Protein AF-X6LMP0-F1 (afdb_monomer_lite)

Organism: Reticulomyxa filosa (NCBI:txid46433)

Radius of gyration: 17.2 Å; chains: 1; bounding box: 33×41×54 Å

Secondary structure (DSSP, 8-state):
-------HHHHHHHT-EEEEEEEE-SS-EEEEEEEHHHHTTHHHHHHHHHHTTT-S-HHHHHHIIIIISTT-HHHHHHHHHHHHHHHTSTTHHHHHHTTHHHHHHTT---HHHHHHHHHHHHH-TTS-HHHHHHHHHHHH-----GGG---

Foldseek 3Di:
DDPPPDDPVNVCLQQDWDWDFPDDDPPDTDIDIDRNNCVVCVVLLVVLCVVVVVPADSLLLVCLCVPPPVNDSVSSNVLVVVLVVVCPPPCLVVVLVVCVVVLVVLVLPDSRQLSSLCVVCVVPVPDHSSVSSSCSCVPVVSPDDPVVPDD

Structure (mmCIF, N/CA/C/O backbone):
data_AF-X6LMP0-F1
#
_entry.id   AF-X6LMP0-F1
#
loop_
_atom_site.group_PDB
_atom_site.id
_atom_site.type_symbol
_atom_site.label_atom_id
_atom_site.label_alt_id
_atom_site.label_comp_id
_atom_site.label_asym_id
_atom_site.label_entity_id
_atom_site.label_seq_id
_atom_site.pdbx_PDB_ins_code
_atom_site.Cartn_x
_atom_site.Cartn_y
_atom_site.Cartn_z
_atom_site.occupancy
_atom_site.B_iso_or_equiv
_atom_site.auth_seq_id
_atom_site.auth_comp_id
_atom_site.auth_asym_id
_atom_site.auth_atom_id
_atom_site.pdbx_PDB_model_num
ATOM 1 N N . MET A 1 1 ? -10.109 21.326 -4.417 1.00 32.88 1 MET A N 1
ATOM 2 C CA . MET A 1 1 ? -9.563 21.395 -5.788 1.00 32.88 1 MET A CA 1
ATOM 3 C C . MET A 1 1 ? -8.091 21.757 -5.645 1.00 32.88 1 MET A C 1
ATOM 5 O O . MET A 1 1 ? -7.806 22.877 -5.254 1.00 32.88 1 MET A O 1
ATOM 9 N N . ILE A 1 2 ? -7.175 20.795 -5.781 1.00 40.41 2 ILE A N 1
ATOM 10 C CA . ILE A 1 2 ? -5.730 21.061 -5.684 1.00 40.41 2 ILE A CA 1
ATOM 11 C C . ILE A 1 2 ? -5.222 21.162 -7.120 1.00 40.41 2 ILE A C 1
ATOM 13 O O . ILE A 1 2 ? -5.140 20.153 -7.815 1.00 40.41 2 ILE A O 1
ATOM 17 N N . PHE A 1 3 ? -4.944 22.383 -7.576 1.00 42.59 3 PHE A N 1
ATOM 18 C CA . PHE A 1 3 ? -4.198 22.608 -8.809 1.00 42.59 3 PHE A CA 1
ATOM 19 C C . PHE A 1 3 ? -2.760 22.136 -8.580 1.00 42.59 3 PHE A C 1
ATOM 21 O O . PHE A 1 3 ? -2.020 22.707 -7.781 1.00 42.59 3 PHE A O 1
ATOM 28 N N . SER A 1 4 ? -2.375 21.055 -9.250 1.00 54.84 4 SER A N 1
ATOM 29 C CA . SER A 1 4 ? -0.986 20.615 -9.324 1.00 54.84 4 SER A CA 1
ATOM 30 C C . SER A 1 4 ? -0.243 21.543 -10.288 1.00 54.84 4 SER A C 1
ATOM 32 O O . SER A 1 4 ? -0.372 21.394 -11.499 1.00 54.84 4 SER A O 1
ATOM 34 N N . TYR A 1 5 ? 0.551 22.472 -9.751 1.00 52.00 5 TYR A N 1
ATOM 35 C CA . TYR A 1 5 ? 1.587 23.241 -10.462 1.00 52.00 5 TYR A CA 1
ATOM 36 C C . TYR A 1 5 ? 2.752 22.313 -10.882 1.00 52.00 5 TYR A C 1
ATOM 38 O O . TYR A 1 5 ? 3.904 22.512 -10.506 1.00 52.00 5 TYR A O 1
ATOM 46 N N . ARG A 1 6 ? 2.461 21.224 -11.596 1.00 55.88 6 ARG A N 1
ATOM 47 C CA . ARG A 1 6 ? 3.489 20.413 -12.258 1.00 55.88 6 ARG A CA 1
ATOM 48 C C . ARG A 1 6 ? 3.404 20.717 -13.739 1.00 55.88 6 ARG A C 1
ATOM 50 O O . ARG A 1 6 ? 2.322 20.614 -14.311 1.00 55.88 6 ARG A O 1
ATOM 57 N N . ASP A 1 7 ? 4.536 21.107 -14.314 1.00 67.50 7 ASP A N 1
ATOM 58 C CA . ASP A 1 7 ? 4.686 21.261 -15.756 1.00 67.50 7 ASP A CA 1
ATOM 59 C C . ASP A 1 7 ? 4.184 19.987 -16.458 1.00 67.50 7 ASP A C 1
ATOM 61 O O . ASP A 1 7 ? 4.425 18.866 -15.991 1.00 67.50 7 ASP A O 1
ATOM 65 N N . GLU A 1 8 ? 3.441 20.155 -17.551 1.00 70.44 8 GLU A N 1
ATOM 66 C CA . GLU A 1 8 ? 2.775 19.068 -18.279 1.00 70.44 8 GLU A CA 1
ATOM 67 C C . GLU A 1 8 ? 3.783 17.988 -18.697 1.00 70.44 8 GLU A C 1
ATOM 69 O O . GLU A 1 8 ? 3.479 16.792 -18.692 1.00 70.44 8 GLU A O 1
ATOM 74 N N . LYS A 1 9 ? 5.019 18.409 -18.981 1.00 70.12 9 LYS A N 1
ATOM 75 C CA . LYS A 1 9 ? 6.148 17.529 -19.269 1.00 70.12 9 LYS A CA 1
ATOM 76 C C . LYS A 1 9 ? 6.500 16.626 -18.082 1.00 70.12 9 LYS A C 1
ATOM 78 O O . LYS A 1 9 ? 6.526 15.408 -18.234 1.00 70.12 9 LYS A O 1
ATOM 83 N N . THR A 1 10 ? 6.674 17.193 -16.887 1.00 64.75 10 THR A N 1
ATOM 84 C CA . THR A 1 10 ? 6.959 16.428 -15.659 1.00 64.75 10 THR A CA 1
ATOM 85 C C . THR A 1 10 ? 5.809 15.491 -15.290 1.00 64.75 10 THR A C 1
ATOM 87 O O . THR A 1 10 ? 6.038 14.396 -14.778 1.00 64.75 10 THR A O 1
ATOM 90 N N . HIS A 1 11 ? 4.563 15.885 -15.567 1.00 69.31 11 HIS A N 1
ATOM 91 C CA . HIS A 1 11 ? 3.408 15.005 -15.394 1.00 69.31 11 HIS A CA 1
ATOM 92 C C . HIS A 1 11 ? 3.469 13.806 -16.355 1.00 69.31 11 HIS A C 1
ATOM 94 O O . HIS A 1 11 ? 3.313 12.666 -15.923 1.00 69.31 11 HIS A O 1
ATOM 100 N N . LYS A 1 12 ? 3.742 14.036 -17.646 1.00 68.31 12 LYS A N 1
ATOM 101 C CA . LYS A 1 12 ? 3.876 12.961 -18.647 1.00 68.31 12 LYS A CA 1
ATOM 102 C C . LYS A 1 12 ? 5.006 11.990 -18.304 1.00 68.31 12 LYS A C 1
ATOM 104 O O . LYS A 1 12 ? 4.804 10.788 -18.414 1.00 68.31 12 LYS A O 1
ATOM 109 N N . GLU A 1 13 ? 6.142 12.488 -17.827 1.00 71.88 13 GLU A N 1
ATOM 110 C CA . GLU A 1 13 ? 7.289 11.660 -17.428 1.00 71.88 13 GLU A CA 1
ATOM 111 C C . GLU A 1 13 ? 7.002 10.810 -16.175 1.00 71.88 13 GLU A C 1
ATOM 113 O O . GLU A 1 13 ? 7.392 9.649 -16.113 1.00 71.88 13 GLU A O 1
ATOM 118 N N . GLN A 1 14 ? 6.268 11.338 -15.189 1.00 70.75 14 GLN A N 1
ATOM 119 C CA . GLN A 1 14 ? 5.926 10.595 -13.964 1.00 70.75 14 GLN A CA 1
ATOM 120 C C . GLN A 1 14 ? 4.905 9.478 -14.190 1.00 70.75 14 GLN A C 1
ATOM 122 O O . GLN A 1 14 ? 4.950 8.456 -13.504 1.00 70.75 14 GLN A O 1
ATOM 127 N N . TYR A 1 15 ? 3.985 9.669 -15.139 1.00 75.12 15 TYR A N 1
ATOM 128 C CA . TYR A 1 15 ? 2.977 8.670 -15.499 1.00 75.12 15 TYR A CA 1
ATOM 129 C C . TYR A 1 15 ? 3.370 7.807 -16.708 1.00 75.12 15 TYR A C 1
ATOM 131 O O . TYR A 1 15 ? 2.557 7.014 -17.182 1.00 75.12 15 TYR A O 1
ATOM 139 N N . ALA A 1 16 ? 4.607 7.939 -17.190 1.00 85.25 16 ALA A N 1
ATOM 140 C CA . ALA A 1 16 ? 5.135 7.132 -18.279 1.00 85.25 16 ALA A CA 1
ATOM 141 C C . ALA A 1 16 ? 5.426 5.688 -17.841 1.00 85.25 16 ALA A C 1
ATOM 143 O O . ALA A 1 16 ? 5.534 5.366 -16.655 1.00 85.25 16 ALA A O 1
ATOM 144 N N . TRP A 1 17 ? 5.578 4.824 -18.839 1.00 87.31 17 TRP A N 1
ATOM 145 C CA . TRP A 1 17 ? 5.997 3.439 -18.675 1.00 87.31 17 TRP A CA 1
ATOM 146 C C . TRP A 1 17 ? 7.417 3.275 -19.208 1.00 87.31 17 TRP A C 1
ATOM 148 O O . TRP A 1 17 ? 7.727 3.737 -20.305 1.00 87.31 17 TRP A O 1
ATOM 158 N N . ASN A 1 18 ? 8.259 2.601 -18.436 1.00 86.75 18 ASN A N 1
ATOM 159 C CA . ASN A 1 18 ? 9.507 2.029 -18.906 1.00 86.75 18 ASN A CA 1
ATOM 160 C C . ASN A 1 18 ? 9.197 0.714 -19.620 1.00 86.75 18 ASN A C 1
ATOM 162 O O . ASN A 1 18 ? 8.329 -0.046 -19.189 1.00 86.75 18 ASN A O 1
ATOM 166 N N . ALA A 1 19 ? 9.927 0.441 -20.695 1.00 89.56 19 ALA A N 1
ATOM 167 C CA . ALA A 1 19 ? 9.882 -0.826 -21.405 1.00 89.56 19 ALA A CA 1
ATOM 168 C C . ALA A 1 19 ? 11.291 -1.413 -21.453 1.00 89.56 19 ALA A C 1
ATOM 170 O O . ALA A 1 19 ? 12.240 -0.725 -21.836 1.00 89.56 19 ALA A O 1
ATOM 171 N N . LYS A 1 20 ? 11.431 -2.678 -21.062 1.00 90.94 20 LYS A N 1
ATOM 172 C CA . LYS A 1 20 ? 12.696 -3.411 -21.101 1.00 90.94 20 LYS A CA 1
ATOM 173 C C . LYS A 1 20 ? 12.470 -4.782 -21.720 1.00 90.94 20 LYS A C 1
ATOM 175 O O . LYS A 1 20 ? 11.539 -5.479 -21.339 1.00 90.94 20 LYS A O 1
ATOM 180 N N . VAL A 1 21 ? 13.348 -5.185 -22.631 1.00 93.06 21 VAL A N 1
ATOM 181 C CA . VAL A 1 21 ? 13.376 -6.562 -23.136 1.00 93.06 21 VAL A CA 1
ATOM 182 C C . VAL A 1 21 ? 13.905 -7.472 -22.025 1.00 93.06 21 VAL A C 1
ATOM 184 O O . VAL A 1 21 ? 15.022 -7.277 -21.542 1.00 93.06 21 VAL A O 1
ATOM 187 N N . GLU A 1 22 ? 13.090 -8.424 -21.577 1.00 93.44 22 GLU A N 1
ATOM 188 C CA . GLU A 1 22 ? 13.487 -9.435 -20.589 1.00 93.44 22 GLU A CA 1
ATOM 189 C C . GLU A 1 22 ? 14.152 -10.642 -21.238 1.00 93.44 22 GLU A C 1
ATOM 191 O O . GLU A 1 22 ? 15.122 -11.171 -20.702 1.00 93.44 22 GLU A O 1
ATOM 196 N N . SER A 1 23 ? 13.633 -11.076 -22.384 1.00 93.44 23 SER A N 1
ATOM 197 C CA . SER A 1 23 ? 14.185 -12.176 -23.171 1.00 93.44 23 SER A CA 1
ATOM 198 C C . SER A 1 23 ? 13.729 -12.070 -24.620 1.00 93.44 23 SER A C 1
ATOM 200 O O . SER A 1 23 ? 12.713 -11.439 -24.916 1.00 93.44 23 SER A O 1
ATOM 202 N N . GLU A 1 24 ? 14.497 -12.669 -25.520 1.00 96.12 24 GLU A N 1
ATOM 203 C CA . GLU A 1 24 ? 14.210 -12.691 -26.948 1.00 96.12 24 GLU A CA 1
ATOM 204 C C . GLU A 1 24 ? 14.743 -13.996 -27.544 1.00 96.12 24 GLU A C 1
ATOM 206 O O . GLU A 1 24 ? 15.851 -14.426 -27.212 1.00 96.12 24 GLU A O 1
ATOM 211 N N . ASP A 1 25 ? 13.934 -14.629 -28.387 1.00 95.12 25 ASP A N 1
ATOM 212 C CA . ASP A 1 25 ? 14.297 -15.771 -29.221 1.00 95.12 25 ASP A CA 1
ATOM 213 C C . ASP A 1 25 ? 13.983 -15.473 -30.699 1.00 95.12 25 ASP A C 1
ATOM 215 O O . ASP A 1 25 ? 13.583 -14.365 -31.049 1.00 95.12 25 ASP A O 1
ATOM 219 N N . GLU A 1 26 ? 14.199 -16.450 -31.585 1.00 96.25 26 GLU A N 1
ATOM 220 C CA . GLU A 1 26 ? 14.018 -16.289 -33.037 1.00 96.25 26 GLU A CA 1
ATOM 221 C C . GLU A 1 26 ? 12.595 -15.846 -33.435 1.00 96.25 26 GLU A C 1
ATOM 223 O O . GLU A 1 26 ? 12.415 -15.217 -34.478 1.00 96.25 26 GLU A O 1
ATOM 228 N N . TYR A 1 27 ? 11.586 -16.143 -32.610 1.00 95.25 27 TYR A N 1
ATOM 229 C CA . TYR A 1 27 ? 10.174 -15.930 -32.930 1.00 95.25 27 TYR A CA 1
ATOM 230 C C . TYR A 1 27 ? 9.447 -15.007 -31.943 1.00 95.25 27 TYR A C 1
ATOM 232 O O . TYR A 1 27 ? 8.357 -14.526 -32.261 1.00 95.25 27 TYR A O 1
ATOM 240 N N . THR A 1 28 ? 10.009 -14.757 -30.757 1.00 94.75 28 THR A N 1
ATOM 241 C CA . THR A 1 28 ? 9.320 -14.072 -29.656 1.00 94.75 28 THR A CA 1
ATOM 242 C C . THR A 1 28 ? 10.231 -13.106 -28.909 1.00 94.75 28 THR A C 1
ATOM 244 O O . THR A 1 28 ? 11.362 -13.430 -28.566 1.00 94.75 28 THR A O 1
ATOM 247 N N . GLN A 1 29 ? 9.685 -11.942 -28.548 1.00 97.12 29 GLN A N 1
ATOM 248 C CA . GLN A 1 29 ? 10.308 -10.994 -27.628 1.00 97.12 29 GLN A CA 1
ATOM 249 C C . GLN A 1 29 ? 9.404 -10.775 -26.411 1.00 97.12 29 GLN A C 1
ATOM 251 O O . GLN A 1 29 ? 8.221 -10.455 -26.545 1.00 97.12 29 GLN A O 1
ATOM 256 N N . MET A 1 30 ? 9.961 -10.929 -25.213 1.00 94.75 30 MET A N 1
ATOM 257 C CA . MET A 1 30 ? 9.282 -10.645 -23.954 1.00 94.75 30 MET A CA 1
ATOM 258 C C . MET A 1 30 ? 9.680 -9.256 -23.461 1.00 94.75 30 MET A C 1
ATOM 260 O O . MET A 1 30 ? 10.851 -8.998 -23.181 1.00 94.75 30 MET A O 1
ATOM 264 N N . ILE A 1 31 ? 8.701 -8.360 -23.342 1.00 93.50 31 ILE A N 1
ATOM 265 C CA . ILE A 1 31 ? 8.904 -6.984 -22.882 1.00 93.50 31 ILE A CA 1
ATOM 266 C C . ILE A 1 31 ? 8.266 -6.823 -21.502 1.00 93.50 31 ILE A C 1
ATOM 268 O O . ILE A 1 31 ? 7.054 -6.979 -21.349 1.00 93.50 31 ILE A O 1
ATOM 272 N N . LEU A 1 32 ? 9.075 -6.454 -20.512 1.00 88.56 32 LEU A N 1
ATOM 273 C CA . LEU A 1 32 ? 8.602 -5.988 -19.218 1.00 88.56 32 LEU A CA 1
ATOM 274 C C . LEU A 1 32 ? 8.272 -4.501 -19.300 1.00 88.56 32 LEU A C 1
ATOM 276 O O . LEU A 1 32 ? 9.123 -3.674 -19.636 1.00 88.56 32 LEU A O 1
ATOM 280 N N . LEU A 1 33 ? 7.034 -4.175 -18.939 1.00 87.69 33 LEU A N 1
ATOM 281 C CA . LEU A 1 33 ? 6.577 -2.807 -18.754 1.00 87.69 33 LEU A CA 1
ATOM 282 C C . LEU A 1 33 ? 6.518 -2.486 -17.262 1.00 87.69 33 LEU A C 1
ATOM 284 O O . LEU A 1 33 ? 5.790 -3.140 -16.513 1.00 87.69 33 LEU A O 1
ATOM 288 N N . THR A 1 34 ? 7.239 -1.454 -16.834 1.00 84.81 34 THR A N 1
ATOM 289 C CA . THR A 1 34 ? 7.188 -0.946 -15.459 1.00 84.81 34 THR A CA 1
ATOM 290 C C . THR A 1 34 ? 6.747 0.506 -15.450 1.00 84.81 34 THR A C 1
ATOM 292 O O . THR A 1 34 ? 7.085 1.298 -16.324 1.00 84.81 34 THR A O 1
ATOM 295 N N . TRP A 1 35 ? 5.944 0.885 -14.464 1.00 87.25 35 TRP A N 1
ATOM 296 C CA . TRP A 1 35 ? 5.558 2.280 -14.306 1.00 87.25 35 TRP A CA 1
ATOM 297 C C . TRP A 1 35 ? 6.757 3.078 -13.768 1.00 87.25 35 TRP A C 1
ATOM 299 O O . TRP A 1 35 ? 7.362 2.664 -12.778 1.00 87.25 35 TRP A O 1
ATOM 309 N N . VAL A 1 36 ? 7.111 4.218 -14.378 1.00 86.50 36 VAL A N 1
ATOM 310 C CA . VAL A 1 36 ? 8.335 4.979 -14.029 1.00 86.50 36 VAL A CA 1
ATOM 311 C C . VAL A 1 36 ? 8.406 5.288 -12.536 1.00 86.50 36 VAL A C 1
ATOM 313 O O . VAL A 1 36 ? 9.441 5.127 -11.891 1.00 86.50 36 VAL A O 1
ATOM 316 N N . GLN A 1 37 ? 7.281 5.698 -11.960 1.00 85.06 37 GLN A N 1
ATOM 317 C CA . GLN A 1 37 ? 7.210 6.026 -10.546 1.00 85.06 37 GLN A CA 1
ATOM 318 C C . GLN A 1 37 ? 7.329 4.801 -9.631 1.00 85.06 37 GLN A C 1
ATOM 320 O O . GLN A 1 37 ? 7.743 4.930 -8.484 1.00 85.06 37 GLN A O 1
ATOM 325 N N . TYR A 1 38 ? 6.956 3.617 -10.100 1.00 83.44 38 TYR A N 1
ATOM 326 C CA . TYR A 1 38 ? 7.172 2.382 -9.359 1.00 83.44 38 TYR A CA 1
ATOM 327 C C . TYR A 1 38 ? 8.655 1.995 -9.343 1.00 83.44 38 TYR A C 1
ATOM 329 O O . TYR A 1 38 ? 9.200 1.733 -8.269 1.00 83.44 38 TYR A O 1
ATOM 337 N N . ASP A 1 39 ? 9.319 2.048 -10.501 1.00 86.25 39 ASP A N 1
ATOM 338 C CA . ASP A 1 39 ? 10.746 1.718 -10.639 1.00 86.25 39 ASP A CA 1
ATOM 339 C C . ASP A 1 39 ? 11.633 2.547 -9.704 1.00 86.25 39 ASP A C 1
ATOM 341 O O . ASP A 1 39 ? 12.610 2.038 -9.160 1.00 86.25 39 ASP A O 1
ATOM 345 N N . GLN A 1 40 ? 11.259 3.803 -9.448 1.00 88.69 40 GLN A N 1
ATOM 346 C CA . GLN A 1 40 ? 11.979 4.679 -8.520 1.00 88.69 40 GLN A CA 1
ATOM 347 C C . GLN A 1 40 ? 12.024 4.147 -7.080 1.00 88.69 40 GLN A C 1
ATOM 349 O O . GLN A 1 40 ? 12.999 4.393 -6.374 1.00 88.69 40 GLN A O 1
ATOM 354 N N . TYR A 1 41 ? 10.993 3.423 -6.634 1.00 90.94 41 TYR A N 1
ATOM 355 C CA . TYR A 1 41 ? 10.849 3.000 -5.235 1.00 90.94 41 TYR A CA 1
ATOM 356 C C . TYR A 1 41 ? 10.952 1.485 -5.034 1.00 90.94 41 TYR A C 1
ATOM 358 O O . TYR A 1 41 ? 10.926 1.029 -3.886 1.00 90.94 41 TYR A O 1
ATOM 366 N N . ILE A 1 42 ? 11.068 0.687 -6.102 1.00 90.19 42 ILE A N 1
ATOM 367 C CA . ILE A 1 42 ? 11.042 -0.780 -6.006 1.00 90.19 42 ILE A CA 1
ATOM 368 C C . ILE A 1 42 ? 12.154 -1.318 -5.095 1.00 90.19 42 ILE A C 1
ATOM 370 O O . ILE A 1 42 ? 11.877 -2.123 -4.208 1.00 90.19 42 ILE A O 1
ATOM 374 N N . GLN A 1 43 ? 13.385 -0.821 -5.237 1.00 92.81 43 GLN A N 1
ATOM 375 C CA . GLN A 1 43 ? 14.531 -1.301 -4.458 1.00 92.81 43 GLN A CA 1
ATOM 376 C C . GLN A 1 43 ? 14.386 -0.974 -2.970 1.00 92.81 43 GLN A C 1
ATOM 378 O O . GLN A 1 43 ? 14.550 -1.846 -2.121 1.00 92.81 43 GLN A O 1
ATOM 383 N N . GLN A 1 44 ? 13.989 0.258 -2.646 1.00 95.00 44 GLN A N 1
ATOM 384 C CA . GLN A 1 44 ? 13.752 0.675 -1.263 1.00 95.00 44 GLN A CA 1
ATOM 385 C C . GLN A 1 44 ? 12.582 -0.095 -0.632 1.00 95.00 44 GLN A C 1
ATOM 387 O O . GLN A 1 44 ? 12.656 -0.508 0.524 1.00 95.00 44 GLN A O 1
ATOM 392 N N . THR A 1 45 ? 11.519 -0.343 -1.404 1.00 95.00 45 THR A N 1
ATOM 393 C CA . THR A 1 45 ? 10.379 -1.156 -0.959 1.00 95.00 45 THR A CA 1
ATOM 394 C C . THR A 1 45 ? 10.819 -2.580 -0.622 1.00 95.00 45 THR A C 1
ATOM 396 O O . THR A 1 45 ? 10.447 -3.103 0.428 1.00 95.00 45 THR A O 1
ATOM 399 N N . MET A 1 46 ? 11.645 -3.195 -1.475 1.00 93.69 46 MET A N 1
ATOM 400 C CA . MET A 1 46 ? 12.182 -4.540 -1.243 1.00 93.69 46 MET A CA 1
ATOM 401 C C . MET A 1 46 ? 13.131 -4.585 -0.048 1.00 93.69 46 MET A C 1
ATOM 403 O O . MET A 1 46 ? 13.032 -5.501 0.765 1.00 93.69 46 MET A O 1
ATOM 407 N N . GLN A 1 47 ? 13.987 -3.576 0.112 1.00 95.25 47 GLN A N 1
ATOM 408 C CA . GLN A 1 47 ? 14.875 -3.456 1.266 1.00 95.25 47 GLN A CA 1
ATOM 409 C C . GLN A 1 47 ? 14.083 -3.405 2.577 1.00 95.25 47 GLN A C 1
ATOM 411 O O . GLN A 1 47 ? 14.354 -4.185 3.487 1.00 95.25 47 GLN A O 1
ATOM 416 N N . ILE A 1 48 ? 13.073 -2.535 2.669 1.00 95.38 48 ILE A N 1
ATOM 417 C CA . ILE A 1 48 ? 12.220 -2.441 3.862 1.00 95.38 48 ILE A CA 1
ATOM 418 C C . ILE A 1 48 ? 11.453 -3.751 4.068 1.00 95.38 48 ILE A C 1
ATOM 420 O O . ILE A 1 48 ? 11.362 -4.235 5.193 1.00 95.38 48 ILE A O 1
ATOM 424 N N . SER A 1 49 ? 10.942 -4.364 2.997 1.00 95.12 49 SER A N 1
ATOM 425 C CA . SER A 1 49 ? 10.262 -5.659 3.087 1.00 95.12 49 SER A CA 1
ATOM 426 C C . SER 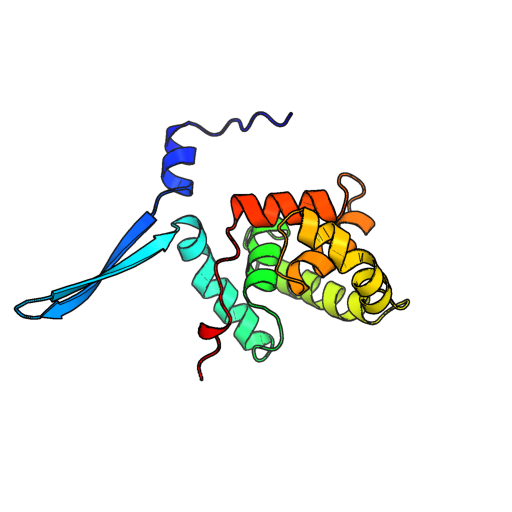A 1 49 ? 11.175 -6.723 3.700 1.00 95.12 49 SER A C 1
ATOM 428 O O . SER A 1 49 ? 10.751 -7.415 4.622 1.00 95.12 49 SER A O 1
ATOM 430 N N . ALA A 1 50 ? 12.437 -6.799 3.270 1.00 95.00 50 ALA A N 1
ATOM 431 C CA . ALA A 1 50 ? 13.426 -7.718 3.827 1.00 95.00 50 ALA A CA 1
ATOM 432 C C . ALA A 1 50 ? 13.754 -7.412 5.301 1.00 95.00 50 ALA A C 1
ATOM 434 O O . ALA A 1 50 ? 13.817 -8.335 6.110 1.00 95.00 50 ALA A O 1
ATOM 435 N N . MET A 1 51 ? 13.883 -6.133 5.683 1.00 94.50 51 MET A N 1
ATOM 436 C CA . MET A 1 51 ? 14.077 -5.728 7.090 1.00 94.50 51 MET A CA 1
ATOM 437 C C . MET A 1 51 ? 12.932 -6.200 7.999 1.00 94.50 51 MET A C 1
ATOM 439 O O . MET A 1 51 ? 13.155 -6.506 9.166 1.00 94.50 51 MET A O 1
ATOM 443 N N . TRP A 1 52 ? 11.718 -6.292 7.453 1.00 94.62 52 TRP A N 1
ATOM 444 C CA . TRP A 1 52 ? 10.523 -6.806 8.126 1.00 94.62 52 TRP A CA 1
ATOM 445 C C . TRP A 1 52 ? 10.264 -8.298 7.867 1.00 94.62 52 TRP A C 1
ATOM 447 O O . TRP A 1 52 ? 9.152 -8.776 8.099 1.00 94.62 52 TRP A O 1
ATOM 457 N N . ASN A 1 53 ? 11.250 -9.044 7.355 1.00 94.00 53 ASN A N 1
ATOM 458 C CA . ASN A 1 53 ? 11.125 -10.463 7.003 1.00 94.00 53 ASN A CA 1
ATOM 459 C C . ASN A 1 53 ? 9.874 -10.765 6.145 1.00 94.00 53 ASN A C 1
ATOM 461 O O . ASN A 1 53 ? 9.156 -11.741 6.363 1.00 94.00 53 ASN A O 1
ATOM 465 N N . HIS A 1 54 ? 9.558 -9.857 5.220 1.00 92.06 54 HIS A N 1
ATOM 466 C CA . HIS A 1 54 ? 8.412 -9.897 4.308 1.00 92.06 54 HIS A CA 1
ATOM 467 C C . HIS A 1 54 ? 7.028 -9.982 4.979 1.00 92.06 54 HIS A C 1
ATOM 469 O O . HIS A 1 54 ? 6.040 -10.328 4.325 1.00 92.06 54 HIS A O 1
ATOM 475 N N . GLN A 1 55 ? 6.926 -9.639 6.267 1.00 92.69 55 GLN A N 1
ATOM 476 C CA . GLN A 1 55 ? 5.661 -9.683 7.010 1.00 92.69 55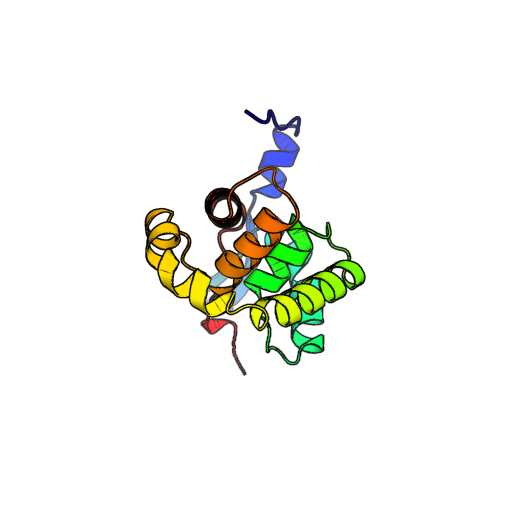 GLN A CA 1
ATOM 477 C C . GLN A 1 55 ? 4.719 -8.530 6.647 1.00 92.69 55 GLN A C 1
ATOM 479 O O . GLN A 1 55 ? 3.499 -8.688 6.702 1.00 92.69 55 GLN A O 1
ATOM 484 N N . ILE A 1 56 ? 5.273 -7.388 6.230 1.00 93.62 56 ILE A N 1
ATOM 485 C CA . ILE A 1 56 ? 4.497 -6.224 5.800 1.00 93.62 56 ILE A CA 1
ATOM 486 C C . ILE A 1 56 ? 4.215 -6.302 4.295 1.00 93.62 56 ILE A C 1
ATOM 488 O O . ILE A 1 56 ? 5.090 -6.598 3.480 1.00 93.62 56 ILE A O 1
ATOM 492 N N . ASP A 1 57 ? 2.971 -6.000 3.924 1.00 93.38 57 ASP A N 1
ATOM 493 C CA . ASP A 1 57 ? 2.526 -5.902 2.536 1.00 93.38 57 ASP A CA 1
ATOM 494 C C . ASP A 1 57 ? 3.357 -4.883 1.740 1.00 93.38 57 ASP A C 1
ATOM 496 O O . ASP A 1 57 ? 3.482 -3.722 2.125 1.00 93.38 57 ASP A O 1
ATOM 500 N N . ALA A 1 58 ? 3.898 -5.299 0.594 1.00 93.75 58 ALA A N 1
ATOM 501 C CA . ALA A 1 58 ? 4.756 -4.439 -0.217 1.00 93.75 58 ALA A CA 1
ATOM 502 C C . ALA A 1 58 ? 4.030 -3.187 -0.752 1.00 93.75 58 ALA A C 1
ATOM 504 O O . ALA A 1 58 ? 4.659 -2.138 -0.891 1.00 93.75 58 ALA A O 1
ATOM 505 N N . ASN A 1 59 ? 2.711 -3.239 -0.996 1.00 93.12 59 ASN A N 1
ATOM 506 C CA . ASN A 1 59 ? 1.959 -2.036 -1.370 1.00 93.12 59 ASN A CA 1
ATOM 507 C C . ASN A 1 59 ? 1.836 -1.070 -0.202 1.00 93.12 59 ASN A C 1
ATOM 509 O O . ASN A 1 59 ? 1.896 0.137 -0.415 1.00 93.12 59 ASN A O 1
ATOM 513 N N . LEU A 1 60 ? 1.663 -1.583 1.017 1.00 95.25 60 LEU A N 1
ATOM 514 C CA . LEU A 1 60 ? 1.658 -0.753 2.217 1.00 95.25 60 LEU A CA 1
ATOM 515 C C . LEU A 1 60 ? 3.015 -0.065 2.408 1.00 95.25 60 LEU A C 1
ATOM 517 O O . LEU A 1 60 ? 3.045 1.148 2.603 1.00 95.25 60 LEU A O 1
ATOM 521 N N . ILE A 1 61 ? 4.122 -0.801 2.269 1.00 96.06 61 ILE A N 1
ATOM 522 C CA . ILE A 1 61 ? 5.475 -0.227 2.332 1.00 96.06 61 ILE A CA 1
ATOM 523 C C . ILE A 1 61 ? 5.635 0.873 1.283 1.00 96.06 61 ILE A C 1
ATOM 525 O O . ILE A 1 61 ? 6.042 1.982 1.615 1.00 96.06 61 ILE A O 1
ATOM 529 N N . TYR A 1 62 ? 5.275 0.595 0.029 1.00 94.69 62 TYR A N 1
ATOM 530 C CA . TYR A 1 62 ? 5.366 1.570 -1.054 1.00 94.69 62 TYR A CA 1
ATOM 531 C C . TYR A 1 62 ? 4.514 2.816 -0.797 1.00 94.69 62 TYR A C 1
ATOM 533 O O . TYR A 1 62 ? 4.978 3.937 -1.010 1.00 94.69 62 TYR A O 1
ATOM 541 N N . VAL A 1 63 ? 3.281 2.642 -0.308 1.00 93.69 63 VAL A N 1
ATOM 542 C CA . VAL A 1 63 ? 2.403 3.759 0.055 1.00 93.69 63 VAL A CA 1
ATOM 543 C C . VAL A 1 63 ? 3.028 4.583 1.177 1.00 93.69 63 VAL A C 1
ATOM 545 O O . VAL A 1 63 ? 3.127 5.794 1.019 1.00 93.69 63 VAL A O 1
ATOM 548 N N . ALA A 1 64 ? 3.505 3.973 2.262 1.00 94.88 64 ALA A N 1
ATOM 549 C CA . ALA A 1 64 ? 4.162 4.702 3.348 1.00 94.88 64 ALA A CA 1
ATOM 550 C C . ALA A 1 64 ? 5.408 5.456 2.844 1.00 94.88 64 ALA A C 1
ATOM 552 O O . ALA A 1 64 ? 5.532 6.667 3.045 1.00 94.88 64 ALA A O 1
ATOM 553 N N . LEU A 1 65 ? 6.266 4.769 2.089 1.00 94.62 65 LEU A N 1
ATOM 554 C CA . LEU A 1 65 ? 7.504 5.315 1.544 1.00 94.62 65 LEU A CA 1
ATOM 555 C C . LEU A 1 65 ? 7.255 6.521 0.636 1.00 94.62 65 LEU A C 1
ATOM 557 O O . LEU A 1 65 ? 7.857 7.577 0.827 1.00 94.62 65 LEU A O 1
ATOM 561 N N . ARG A 1 66 ? 6.352 6.394 -0.339 1.00 91.12 66 ARG A N 1
ATOM 562 C CA . ARG A 1 66 ? 6.063 7.454 -1.314 1.00 91.12 66 ARG A CA 1
ATOM 563 C C . ARG A 1 66 ? 5.196 8.561 -0.724 1.00 91.12 66 ARG A C 1
ATOM 565 O O . ARG A 1 66 ? 5.489 9.739 -0.920 1.00 91.12 66 ARG A O 1
ATOM 572 N N . TYR A 1 67 ? 4.093 8.191 -0.079 1.00 87.25 67 TYR A N 1
ATOM 573 C CA . TYR A 1 67 ? 3.031 9.123 0.303 1.00 87.25 67 TYR A CA 1
ATOM 574 C C . TYR A 1 67 ? 3.318 9.827 1.630 1.00 87.25 67 TYR A C 1
ATOM 576 O O . TYR A 1 67 ? 3.075 11.027 1.738 1.00 87.25 67 TYR A O 1
ATOM 584 N N . SER A 1 68 ? 3.848 9.106 2.620 1.00 87.75 68 SER A N 1
ATOM 585 C CA . SER A 1 68 ? 4.063 9.636 3.971 1.00 87.75 68 SER A CA 1
ATOM 586 C C . SER A 1 68 ? 5.490 10.143 4.186 1.00 87.75 68 SER A C 1
ATOM 588 O O . SER A 1 68 ? 5.666 11.192 4.798 1.00 87.75 68 SER A O 1
ATOM 590 N N . CYS A 1 69 ? 6.491 9.447 3.641 1.00 92.25 69 CYS A N 1
ATOM 591 C CA . CYS A 1 69 ? 7.901 9.641 4.012 1.00 92.25 69 CYS A CA 1
ATOM 592 C C . CYS A 1 69 ? 8.792 10.153 2.868 1.00 92.25 69 CYS A C 1
ATOM 594 O O . CYS A 1 69 ? 10.004 10.271 3.025 1.00 92.25 69 CYS A O 1
ATOM 596 N N . LYS A 1 70 ? 8.218 10.447 1.691 1.00 92.06 70 LYS A N 1
ATOM 597 C CA . LYS A 1 70 ? 8.918 11.023 0.521 1.00 92.06 70 LYS A CA 1
ATOM 598 C C . LYS A 1 70 ? 10.204 10.277 0.114 1.00 92.06 70 LYS A C 1
ATOM 600 O O . LYS A 1 70 ? 11.137 10.890 -0.397 1.00 92.06 70 LYS A O 1
ATOM 605 N N . GLY A 1 71 ? 10.255 8.962 0.311 1.00 92.19 71 GLY A N 1
ATOM 606 C CA . GLY A 1 71 ? 11.415 8.124 -0.006 1.00 92.19 71 GLY A CA 1
ATOM 607 C C . GLY A 1 71 ? 12.424 7.932 1.129 1.00 92.19 71 GLY A C 1
ATOM 608 O O . GLY A 1 71 ? 13.414 7.232 0.922 1.00 92.19 71 GLY A O 1
ATOM 609 N N . ASN A 1 72 ? 12.203 8.505 2.316 1.00 95.75 72 ASN A N 1
ATOM 610 C CA . ASN A 1 72 ? 13.075 8.287 3.468 1.00 95.75 72 ASN A CA 1
ATOM 611 C C . ASN A 1 72 ? 12.789 6.924 4.122 1.00 95.75 72 ASN A C 1
ATOM 613 O O . ASN A 1 72 ? 11.712 6.696 4.673 1.00 95.75 72 ASN A O 1
ATOM 617 N N . ILE A 1 73 ? 13.773 6.023 4.082 1.00 95.50 73 ILE A N 1
ATOM 618 C CA . ILE A 1 73 ? 13.665 4.656 4.614 1.00 95.50 73 ILE A CA 1
ATOM 619 C C . ILE A 1 73 ? 13.474 4.645 6.135 1.00 95.50 73 ILE A C 1
ATOM 621 O O . ILE A 1 73 ? 12.636 3.893 6.625 1.00 95.50 73 ILE A O 1
ATOM 625 N N . ASN A 1 74 ? 14.206 5.481 6.876 1.00 95.75 74 ASN A N 1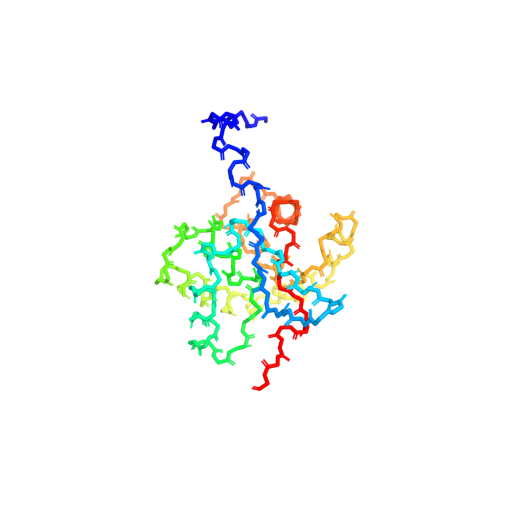
ATOM 626 C CA . ASN A 1 74 ? 14.152 5.492 8.340 1.00 95.75 74 ASN A CA 1
ATOM 627 C C . ASN A 1 74 ? 12.790 5.990 8.828 1.00 95.75 74 ASN A C 1
ATOM 629 O O . ASN A 1 74 ? 12.142 5.322 9.628 1.00 95.75 74 ASN A O 1
ATOM 633 N N . GLU A 1 75 ? 12.307 7.098 8.258 1.00 96.44 75 GLU A N 1
ATOM 634 C CA . GLU A 1 75 ? 10.959 7.607 8.543 1.00 96.44 75 GLU A CA 1
ATOM 635 C C . GLU A 1 75 ? 9.886 6.574 8.173 1.00 96.44 75 GLU A C 1
ATOM 637 O O . GLU A 1 75 ? 8.915 6.387 8.903 1.00 96.44 75 GLU A O 1
ATOM 642 N N . THR A 1 76 ? 10.069 5.861 7.054 1.00 97.06 76 THR A N 1
ATOM 643 C CA . THR A 1 76 ? 9.131 4.809 6.637 1.00 97.06 76 THR A CA 1
ATOM 644 C C . THR A 1 76 ? 9.106 3.665 7.640 1.00 97.06 76 THR A C 1
ATOM 646 O O . THR A 1 76 ? 8.033 3.175 7.983 1.00 97.06 76 THR A O 1
ATOM 649 N N . PHE A 1 77 ? 10.271 3.244 8.133 1.00 95.12 77 PHE A N 1
ATOM 650 C CA . PHE A 1 77 ? 10.371 2.195 9.139 1.00 95.12 77 PHE A CA 1
ATOM 651 C C . PHE A 1 77 ? 9.656 2.593 10.437 1.00 95.12 77 PHE A C 1
ATOM 653 O O . PHE A 1 77 ? 8.879 1.800 10.967 1.00 95.12 77 PHE A O 1
ATOM 660 N N . GLU A 1 78 ? 9.851 3.827 10.908 1.00 95.75 78 GLU A N 1
ATOM 661 C CA . GLU A 1 78 ? 9.174 4.360 12.097 1.00 95.75 78 GLU A CA 1
ATOM 662 C C . GLU A 1 78 ? 7.651 4.405 11.926 1.00 95.75 78 GLU A C 1
ATOM 664 O O . GLU A 1 78 ? 6.917 3.940 12.798 1.00 95.75 78 GLU A O 1
ATOM 669 N N . VAL A 1 79 ? 7.163 4.900 10.783 1.00 96.50 79 VAL A N 1
ATOM 670 C CA . VAL A 1 79 ? 5.723 4.970 10.488 1.00 96.50 79 VAL A CA 1
ATOM 671 C C . VAL A 1 79 ? 5.098 3.577 10.385 1.00 96.50 79 VAL A C 1
ATOM 673 O O . VAL A 1 79 ? 3.990 3.364 10.880 1.00 96.50 79 VAL A O 1
ATOM 676 N N . LEU A 1 80 ? 5.790 2.614 9.771 1.00 97.44 80 LEU A N 1
ATOM 677 C CA . LEU A 1 80 ? 5.324 1.227 9.698 1.00 97.44 80 LEU A CA 1
ATOM 678 C C . LEU A 1 80 ? 5.321 0.557 11.077 1.00 97.44 80 LEU A C 1
ATOM 680 O O . LEU A 1 80 ? 4.385 -0.175 11.396 1.00 97.44 80 LEU A O 1
ATOM 684 N N . PHE A 1 81 ? 6.317 0.846 11.915 1.00 96.06 81 PHE A N 1
ATOM 685 C CA . PHE A 1 81 ? 6.353 0.365 13.293 1.00 96.06 81 PHE A CA 1
ATOM 686 C C . PHE A 1 81 ? 5.199 0.944 14.124 1.00 96.06 81 PHE A C 1
ATOM 688 O O . PHE A 1 81 ? 4.487 0.194 14.793 1.00 96.06 81 PHE A O 1
ATOM 695 N N . GLU A 1 82 ? 4.958 2.257 14.045 1.00 96.12 82 GLU A N 1
ATOM 696 C CA . GLU A 1 82 ? 3.804 2.917 14.673 1.00 96.12 82 GLU A CA 1
ATOM 697 C C . GLU A 1 82 ? 2.487 2.289 14.199 1.00 96.12 82 GLU A C 1
ATOM 699 O O . GLU A 1 82 ? 1.608 2.013 15.017 1.00 96.12 82 GLU A O 1
ATOM 704 N N . PHE A 1 83 ? 2.367 2.014 12.899 1.00 96.75 83 PHE A N 1
ATOM 705 C CA . PHE A 1 83 ? 1.190 1.379 12.317 1.00 96.75 83 PHE A CA 1
ATOM 706 C C . PHE A 1 83 ? 0.937 -0.027 12.860 1.00 96.75 83 PHE A C 1
ATOM 708 O O . PHE A 1 83 ? -0.185 -0.307 13.284 1.00 96.75 83 PHE A O 1
ATOM 715 N N . GLU A 1 84 ? 1.950 -0.893 12.895 1.00 96.06 84 GLU A N 1
ATOM 716 C CA . GLU A 1 84 ? 1.796 -2.244 13.444 1.00 96.06 84 GLU A CA 1
ATOM 717 C C . GLU A 1 84 ? 1.403 -2.191 14.928 1.00 96.06 84 GLU A C 1
ATOM 719 O O . GLU A 1 84 ? 0.509 -2.919 15.351 1.00 96.06 84 GLU A O 1
ATOM 724 N N . GLN A 1 85 ? 1.961 -1.264 15.715 1.00 95.56 85 GLN A N 1
ATOM 725 C CA . GLN A 1 85 ? 1.535 -1.066 17.106 1.00 95.56 85 GLN A CA 1
ATOM 726 C C . GLN A 1 85 ? 0.092 -0.555 17.213 1.00 95.56 85 GLN A C 1
ATOM 728 O O . GLN A 1 85 ? -0.676 -1.029 18.051 1.00 95.56 85 GLN A O 1
ATOM 733 N N . TRP A 1 86 ? -0.291 0.419 16.387 1.00 96.50 86 TRP A N 1
ATOM 734 C CA . TRP A 1 86 ? -1.638 0.992 16.372 1.00 96.50 86 TRP A CA 1
ATOM 735 C C . TRP A 1 86 ? -2.693 -0.037 15.952 1.00 96.50 86 TRP A C 1
ATOM 737 O O . TRP A 1 86 ? -3.776 -0.069 16.538 1.00 96.50 86 TRP A O 1
ATOM 747 N N . LYS A 1 87 ? -2.375 -0.914 14.997 1.00 94.88 87 LYS A N 1
ATOM 748 C CA . LYS A 1 87 ? -3.276 -1.941 14.458 1.00 94.88 87 LYS A CA 1
ATOM 749 C C . LYS A 1 87 ? -3.856 -2.860 15.538 1.00 94.88 87 LYS A C 1
ATOM 751 O O . LYS A 1 87 ? -5.039 -3.197 15.471 1.00 94.88 87 LYS A O 1
ATOM 756 N N . PHE A 1 88 ? -3.050 -3.229 16.534 1.00 92.88 88 PHE A N 1
ATOM 757 C CA . PHE A 1 88 ? -3.450 -4.131 17.622 1.00 92.88 88 PHE A CA 1
ATOM 758 C C . PHE A 1 88 ? -4.018 -3.419 18.859 1.00 92.88 88 PHE A C 1
ATOM 760 O O . PHE A 1 88 ? -4.447 -4.079 19.804 1.00 92.88 88 PHE A O 1
ATOM 767 N N . ARG A 1 89 ? -4.040 -2.083 18.884 1.00 93.06 89 ARG A N 1
ATOM 768 C CA . ARG A 1 89 ? -4.625 -1.311 19.991 1.00 93.06 89 ARG A CA 1
ATOM 769 C C . ARG A 1 89 ? -6.111 -1.063 19.754 1.00 93.06 89 ARG A C 1
ATOM 771 O O . ARG A 1 89 ? -6.543 -0.948 18.612 1.00 93.06 89 ARG A O 1
ATOM 778 N N . ASN A 1 90 ? -6.873 -0.927 20.843 1.00 91.06 90 ASN A N 1
ATOM 779 C CA . ASN A 1 90 ? -8.258 -0.427 20.859 1.00 91.06 90 ASN A CA 1
ATOM 780 C C . ASN A 1 90 ? -9.198 -1.071 19.821 1.00 91.06 90 ASN A C 1
ATOM 782 O O . ASN A 1 90 ? -10.082 -0.406 19.280 1.00 91.06 90 ASN A O 1
ATOM 786 N N . ASP A 1 91 ? -8.981 -2.350 19.505 1.00 93.00 91 ASP A N 1
ATOM 787 C CA . ASP A 1 91 ? -9.732 -3.087 18.487 1.00 93.00 91 ASP A CA 1
ATOM 788 C C . ASP A 1 91 ? -9.737 -2.422 17.096 1.00 93.00 91 ASP A C 1
ATOM 790 O O . ASP A 1 91 ? -10.656 -2.638 16.304 1.00 93.00 91 ASP A O 1
ATOM 794 N N . ASN A 1 92 ? -8.716 -1.624 16.765 1.00 94.75 92 ASN A N 1
ATOM 795 C CA . ASN A 1 92 ? -8.645 -0.848 15.522 1.00 94.75 92 ASN A CA 1
ATOM 796 C C . ASN A 1 92 ? -8.822 -1.720 14.272 1.00 94.75 92 ASN A C 1
ATOM 798 O O . ASN A 1 92 ? -9.625 -1.398 13.392 1.00 94.75 92 ASN A O 1
ATOM 802 N N . GLU A 1 93 ? -8.148 -2.871 14.213 1.00 94.50 93 GLU A N 1
ATOM 803 C CA . GLU A 1 93 ? -8.325 -3.827 13.117 1.00 94.50 93 GLU A CA 1
ATOM 804 C C . GLU A 1 93 ? -9.766 -4.370 13.033 1.00 94.50 93 GLU A C 1
ATOM 806 O O . GLU A 1 93 ? -10.323 -4.509 11.941 1.00 94.50 93 GLU A O 1
ATOM 811 N N . GLN A 1 94 ? -10.411 -4.649 14.168 1.00 95.06 94 GLN A N 1
ATOM 812 C CA . GLN A 1 94 ? -11.792 -5.147 14.191 1.00 95.06 94 GLN A CA 1
ATOM 813 C C . GLN A 1 94 ? -12.795 -4.054 13.811 1.00 95.06 94 GLN A C 1
ATOM 815 O O . GLN A 1 94 ? -13.765 -4.310 13.097 1.00 95.06 94 GLN A O 1
ATOM 820 N N . ASN A 1 95 ? -12.545 -2.815 14.227 1.00 94.81 95 ASN A N 1
ATOM 821 C CA . ASN A 1 95 ? -13.338 -1.657 13.830 1.00 94.81 95 ASN A CA 1
ATOM 822 C C . ASN A 1 95 ? -13.224 -1.395 12.326 1.00 94.81 95 ASN A C 1
ATOM 824 O O . ASN A 1 95 ? -14.231 -1.099 11.681 1.00 94.81 95 ASN A O 1
ATOM 828 N N . TYR A 1 96 ? -12.040 -1.591 11.741 1.00 95.69 96 TYR A N 1
ATOM 829 C CA . TYR A 1 96 ? -11.872 -1.576 10.291 1.00 95.69 96 TYR A CA 1
ATOM 830 C C . TYR A 1 96 ? -12.680 -2.680 9.598 1.00 95.69 96 TYR A C 1
ATOM 832 O O . TYR A 1 96 ? -13.356 -2.396 8.608 1.00 95.69 96 TYR A O 1
ATOM 840 N N . LYS A 1 97 ? -12.682 -3.914 10.124 1.00 95.62 97 LYS A N 1
ATOM 841 C CA . LYS A 1 97 ? -13.442 -5.033 9.532 1.00 95.62 97 LYS A CA 1
ATOM 842 C C . LYS A 1 97 ? -14.933 -4.723 9.380 1.00 95.62 97 LYS A C 1
ATOM 844 O O . LYS A 1 97 ? -15.518 -5.072 8.360 1.00 95.62 97 LYS A O 1
ATOM 849 N N . LYS A 1 98 ? -15.525 -3.983 10.324 1.00 96.31 98 LYS A N 1
ATOM 850 C CA . LYS A 1 98 ? -16.929 -3.521 10.254 1.00 96.31 98 LYS A CA 1
ATOM 851 C C . LYS A 1 98 ? -17.200 -2.538 9.106 1.00 96.31 98 LYS A C 1
ATOM 853 O O . LYS A 1 98 ? -18.353 -2.318 8.757 1.00 96.31 98 LYS A O 1
ATOM 858 N N . ARG A 1 99 ? -16.157 -1.930 8.536 1.00 94.81 99 ARG A N 1
ATOM 859 C CA . ARG A 1 99 ? -16.232 -0.876 7.512 1.00 94.81 99 ARG A CA 1
ATOM 860 C C . ARG A 1 99 ? -15.678 -1.304 6.155 1.00 94.81 99 ARG A C 1
ATOM 862 O O . ARG A 1 99 ? -15.600 -0.471 5.254 1.00 94.81 99 ARG A O 1
ATOM 869 N N . ILE A 1 100 ? -15.296 -2.573 5.980 1.00 95.44 100 ILE A N 1
ATOM 870 C CA . ILE A 1 100 ? -14.697 -3.081 4.732 1.00 95.44 100 ILE A CA 1
ATOM 871 C C . ILE A 1 100 ? -15.547 -2.722 3.505 1.00 95.44 100 ILE A C 1
ATOM 873 O O . ILE A 1 100 ? -15.006 -2.239 2.508 1.00 95.44 100 ILE A O 1
ATOM 877 N N . ASP A 1 101 ? -16.869 -2.863 3.598 1.00 95.56 101 ASP A N 1
ATOM 878 C CA . ASP A 1 101 ? -17.783 -2.589 2.485 1.00 95.56 101 ASP A CA 1
ATOM 879 C C . ASP A 1 101 ? -17.733 -1.131 2.004 1.00 95.56 101 ASP A C 1
ATOM 881 O O . ASP A 1 101 ? -17.921 -0.858 0.816 1.00 95.56 101 ASP A O 1
ATOM 885 N N . GLU A 1 102 ? -17.436 -0.174 2.889 1.00 95.62 102 GLU A N 1
ATOM 886 C CA . GLU A 1 102 ? -17.277 1.236 2.515 1.00 95.62 102 GLU A CA 1
ATOM 887 C C . GLU A 1 102 ? -16.066 1.435 1.591 1.00 95.62 102 GLU A C 1
ATOM 889 O O . GLU A 1 102 ? -16.135 2.179 0.608 1.00 95.62 102 GLU A O 1
ATOM 894 N N . PHE A 1 103 ? -14.966 0.734 1.876 1.00 94.88 103 PHE A N 1
ATOM 895 C CA . PHE A 1 103 ? -13.750 0.770 1.063 1.00 94.88 103 PHE A CA 1
ATOM 896 C C . PHE A 1 103 ? -13.943 0.035 -0.263 1.00 94.88 103 PHE A C 1
ATOM 898 O O . PHE A 1 103 ? -13.535 0.546 -1.309 1.00 94.88 103 PHE A O 1
ATOM 905 N N . LEU A 1 104 ? -14.627 -1.112 -0.249 1.00 92.56 104 LEU A N 1
ATOM 906 C CA . LEU A 1 104 ? -14.924 -1.877 -1.461 1.00 92.56 104 LEU A CA 1
ATOM 907 C C . LEU A 1 104 ? -15.827 -1.101 -2.429 1.00 92.56 104 LEU A C 1
ATOM 909 O O . LEU A 1 104 ? -15.552 -1.080 -3.628 1.00 92.56 104 LEU A O 1
ATOM 913 N N . LYS A 1 105 ? -16.828 -0.357 -1.933 1.00 93.62 105 LYS A N 1
ATOM 914 C CA . LYS A 1 105 ? -17.618 0.584 -2.759 1.00 93.62 105 LYS A CA 1
ATOM 915 C C . LYS A 1 105 ? -16.746 1.657 -3.418 1.00 93.62 105 LYS A C 1
ATOM 917 O O . LYS A 1 105 ? -17.061 2.144 -4.501 1.00 93.62 105 LYS A O 1
ATOM 922 N N . GLY A 1 106 ? -15.638 2.021 -2.776 1.00 89.06 106 GLY A N 1
ATOM 923 C CA . GLY A 1 106 ? -14.615 2.911 -3.318 1.00 89.06 106 GLY A CA 1
ATOM 924 C C . GLY A 1 106 ? -13.621 2.252 -4.276 1.00 89.06 106 GLY A C 1
ATOM 925 O O . GLY A 1 106 ? -12.736 2.957 -4.753 1.00 89.06 106 GLY A O 1
ATOM 926 N N . ARG A 1 107 ? -13.766 0.949 -4.562 1.00 89.00 107 ARG A N 1
ATOM 927 C CA . ARG A 1 107 ? -12.809 0.105 -5.303 1.00 89.00 107 ARG A CA 1
ATOM 928 C C . ARG A 1 107 ? -11.434 -0.009 -4.631 1.00 89.00 107 ARG A C 1
ATOM 930 O O . ARG A 1 107 ? -10.449 -0.332 -5.286 1.00 89.00 107 ARG A O 1
ATOM 937 N N . CYS A 1 108 ? -11.361 0.237 -3.326 1.00 91.50 108 CYS A N 1
ATOM 938 C CA . CYS A 1 108 ? -10.128 0.136 -2.555 1.00 91.50 108 CYS A CA 1
ATOM 939 C C . CYS A 1 108 ? -9.978 -1.297 -2.023 1.00 91.50 108 CYS A C 1
ATOM 941 O O . CYS A 1 108 ? -10.450 -1.617 -0.932 1.00 91.50 108 CYS A O 1
ATOM 943 N N . CYS A 1 109 ? -9.350 -2.177 -2.803 1.00 90.31 109 CYS A N 1
ATOM 944 C CA . CYS A 1 109 ? -9.343 -3.620 -2.524 1.00 90.31 109 CYS A CA 1
ATOM 945 C C . CYS A 1 109 ? -8.193 -4.105 -1.621 1.00 90.31 109 CYS A C 1
ATOM 947 O O . CYS A 1 109 ? -8.243 -5.232 -1.139 1.00 90.31 109 CYS A O 1
ATOM 949 N N . ASN A 1 110 ? -7.152 -3.301 -1.374 1.00 92.94 110 ASN A N 1
ATOM 950 C CA . ASN A 1 110 ? -6.045 -3.712 -0.501 1.00 92.94 110 ASN A CA 1
ATOM 951 C C . ASN A 1 110 ? -6.325 -3.328 0.957 1.00 92.94 110 ASN A C 1
ATOM 953 O O . ASN A 1 110 ? -6.230 -2.163 1.343 1.00 92.94 110 ASN A O 1
ATOM 957 N N . HIS A 1 111 ? -6.643 -4.331 1.774 1.00 93.56 111 HIS A N 1
ATOM 958 C CA . HIS A 1 111 ? -7.006 -4.146 3.178 1.00 93.56 111 HIS A CA 1
ATOM 959 C C . HIS A 1 111 ? -5.883 -3.562 4.043 1.00 93.56 111 HIS A C 1
ATOM 961 O O . HIS A 1 111 ? -6.170 -2.741 4.910 1.00 93.56 111 HIS A O 1
ATOM 967 N N . ASN A 1 112 ? -4.618 -3.912 3.789 1.00 94.44 112 ASN A N 1
ATOM 968 C CA . ASN A 1 112 ? -3.486 -3.387 4.558 1.00 94.44 112 ASN A CA 1
ATOM 969 C C . ASN A 1 112 ? -3.305 -1.882 4.313 1.00 94.44 112 ASN A C 1
ATOM 971 O O . ASN A 1 112 ? -3.176 -1.105 5.256 1.00 94.44 112 ASN A O 1
ATOM 975 N N . VAL A 1 113 ? -3.393 -1.455 3.049 1.00 95.25 113 VAL A N 1
ATOM 976 C CA . VAL A 1 113 ? -3.357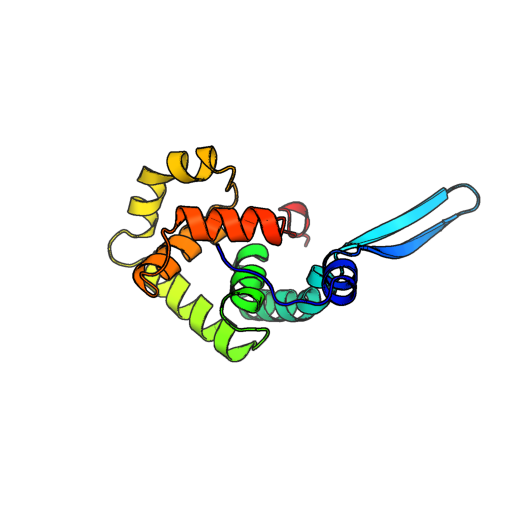 -0.031 2.677 1.00 95.25 113 VAL A CA 1
ATOM 977 C C . VAL A 1 113 ? -4.574 0.715 3.226 1.00 95.25 113 VAL A C 1
ATOM 979 O O . VAL A 1 113 ? -4.437 1.826 3.735 1.00 95.25 113 VAL A O 1
ATOM 982 N N . ASN A 1 114 ? -5.763 0.113 3.159 1.00 95.31 114 ASN A N 1
ATOM 983 C CA . ASN A 1 114 ? -6.982 0.712 3.702 1.00 95.31 114 ASN A CA 1
ATOM 984 C C . ASN A 1 114 ? -6.875 0.952 5.211 1.00 95.31 114 ASN A C 1
ATOM 986 O O . ASN A 1 114 ? -7.211 2.038 5.679 1.00 95.31 114 ASN A O 1
ATOM 990 N N . LEU A 1 115 ? -6.386 -0.040 5.958 1.00 96.00 115 LEU A N 1
ATOM 991 C CA . LEU A 1 115 ? -6.188 0.049 7.401 1.00 96.00 115 LEU A CA 1
ATOM 992 C C . LEU A 1 115 ? -5.162 1.135 7.752 1.00 96.00 115 LEU A C 1
ATOM 994 O O . LEU A 1 115 ? -5.397 1.936 8.652 1.00 96.00 115 LEU A O 1
ATOM 998 N N . PHE A 1 116 ? -4.078 1.243 6.984 1.00 96.12 116 PHE A N 1
ATOM 999 C CA . PHE A 1 116 ? -3.118 2.338 7.126 1.00 96.12 116 PHE A CA 1
ATOM 1000 C C . PHE A 1 116 ? -3.737 3.714 6.840 1.00 96.12 116 PHE A C 1
ATOM 1002 O O . PHE A 1 116 ? -3.475 4.679 7.553 1.00 96.12 116 PHE A O 1
ATOM 1009 N N . CYS A 1 117 ? -4.634 3.817 5.855 1.00 94.94 117 CYS A N 1
ATOM 1010 C CA . CYS A 1 117 ? -5.370 5.056 5.591 1.00 94.94 117 CYS A CA 1
ATOM 1011 C C . CYS A 1 117 ? -6.300 5.457 6.750 1.00 94.94 117 CYS A C 1
ATOM 1013 O O . CYS A 1 117 ? -6.554 6.650 6.925 1.00 94.94 117 CYS A O 1
ATOM 1015 N N . VAL A 1 118 ? -6.796 4.499 7.546 1.00 95.56 118 VAL A N 1
ATOM 1016 C CA . VAL A 1 118 ? -7.544 4.800 8.780 1.00 95.56 118 VAL A CA 1
ATOM 1017 C C . VAL A 1 118 ? -6.637 5.509 9.779 1.00 95.56 118 VAL A C 1
ATOM 1019 O O . VAL A 1 118 ? -6.966 6.627 10.175 1.00 95.56 118 VAL A O 1
ATOM 1022 N N . LEU A 1 119 ? -5.463 4.943 10.079 1.00 95.31 119 LEU A N 1
ATOM 1023 C CA . LEU A 1 119 ? -4.465 5.581 10.945 1.00 95.31 119 LEU A CA 1
ATOM 1024 C C . LEU A 1 119 ? -4.108 6.994 10.463 1.00 95.31 119 LEU A C 1
ATOM 1026 O O . LEU A 1 119 ? -4.119 7.948 11.242 1.00 95.31 119 LEU A O 1
ATOM 1030 N N . LEU A 1 120 ? -3.833 7.152 9.164 1.00 92.94 120 LEU A N 1
ATOM 1031 C CA . LEU A 1 120 ? -3.502 8.462 8.600 1.00 92.94 120 LEU A CA 1
ATOM 1032 C C . LEU A 1 120 ? -4.632 9.476 8.791 1.00 92.94 120 LEU A C 1
ATOM 1034 O O . LEU A 1 120 ? -4.344 10.627 9.097 1.00 92.94 120 LEU A O 1
ATOM 1038 N N . SER A 1 121 ? -5.897 9.070 8.663 1.00 92.75 121 SER A N 1
ATOM 1039 C CA . SER A 1 121 ? -7.034 9.977 8.874 1.00 92.75 121 SER A CA 1
ATOM 1040 C C . SER A 1 121 ? -7.237 10.383 10.338 1.00 92.75 121 SER A C 1
ATOM 1042 O O . SER A 1 121 ? -7.729 11.478 10.612 1.00 92.75 121 SER A O 1
ATOM 1044 N N . GLU A 1 122 ? -6.830 9.534 11.286 1.00 91.38 122 GLU A N 1
ATOM 1045 C CA . GLU A 1 122 ? -6.850 9.857 12.718 1.00 91.38 122 GLU A CA 1
ATOM 1046 C C . GLU A 1 122 ? -5.758 10.871 13.075 1.00 91.38 122 GLU A C 1
ATOM 1048 O O . GLU A 1 122 ? -6.009 11.824 13.819 1.00 91.38 122 GLU A O 1
ATOM 1053 N N . LYS A 1 123 ? -4.560 10.694 12.503 1.00 87.44 123 LYS A N 1
ATOM 1054 C CA . LYS A 1 123 ? -3.392 11.560 12.727 1.00 87.44 123 LYS A CA 1
ATOM 1055 C C . LYS A 1 123 ? -3.511 12.891 11.983 1.00 87.44 123 LYS A C 1
ATOM 1057 O O . LYS A 1 123 ? -3.264 13.955 12.548 1.00 87.44 123 LYS A O 1
ATOM 1062 N N . TYR A 1 124 ? -3.937 12.836 10.726 1.00 81.19 124 TYR A N 1
ATOM 1063 C CA . TYR A 1 124 ? -4.083 13.972 9.825 1.00 81.19 124 TYR A CA 1
ATOM 1064 C C . TYR A 1 124 ? -5.565 14.143 9.482 1.00 81.19 124 TYR A C 1
ATOM 1066 O O . TYR A 1 124 ? -6.058 13.635 8.478 1.00 81.19 124 TYR A O 1
ATOM 1074 N N . LYS A 1 125 ? -6.288 14.911 10.306 1.00 78.38 125 LYS A N 1
ATOM 1075 C CA . LYS A 1 125 ? -7.743 15.161 10.187 1.00 78.38 125 LYS A CA 1
ATOM 1076 C C . LYS A 1 125 ? -8.173 15.951 8.932 1.00 78.38 125 LYS A C 1
ATOM 1078 O O . LYS A 1 125 ? -9.244 16.550 8.909 1.00 78.38 125 LYS A O 1
ATOM 1083 N N . MET A 1 126 ? -7.335 16.005 7.898 1.00 77.06 126 MET A N 1
ATOM 1084 C CA . MET A 1 126 ? -7.593 16.724 6.649 1.00 77.06 126 MET A CA 1
ATOM 1085 C C . MET A 1 126 ? -8.472 15.930 5.677 1.00 77.06 126 MET A C 1
ATOM 1087 O O . MET A 1 126 ? -9.176 16.537 4.872 1.00 77.06 126 MET A O 1
ATOM 1091 N N . GLN A 1 127 ? -8.426 14.595 5.710 1.00 83.75 127 GLN A N 1
ATOM 1092 C CA . GLN A 1 127 ? -9.196 13.731 4.811 1.00 83.75 127 GLN A CA 1
ATOM 1093 C C . GLN A 1 127 ? -9.707 12.491 5.542 1.00 83.75 127 GLN A C 1
ATOM 1095 O O . GLN A 1 127 ? -9.121 12.019 6.512 1.00 83.75 127 GLN A O 1
ATOM 1100 N N . THR A 1 128 ? -10.807 11.933 5.045 1.00 91.12 128 THR A N 1
ATOM 1101 C CA . THR A 1 128 ? -11.322 10.649 5.535 1.00 91.12 128 THR A CA 1
ATOM 1102 C C . THR A 1 128 ? -10.433 9.492 5.072 1.00 91.12 128 THR A C 1
ATOM 1104 O O . THR A 1 128 ? -9.827 9.547 3.999 1.00 91.12 128 THR A O 1
ATOM 1107 N N . ALA A 1 129 ? -10.424 8.391 5.827 1.00 91.94 129 ALA A N 1
ATOM 1108 C CA . ALA A 1 129 ? -9.699 7.173 5.457 1.00 91.94 129 ALA A CA 1
ATOM 1109 C C . ALA A 1 129 ? -10.024 6.685 4.030 1.00 91.94 129 ALA A C 1
ATOM 1111 O O . ALA A 1 129 ? -9.138 6.280 3.281 1.00 91.94 129 ALA A O 1
ATOM 1112 N N . ILE A 1 130 ? -11.295 6.778 3.622 1.00 92.00 130 ILE A N 1
ATOM 1113 C CA . ILE A 1 130 ? -11.752 6.368 2.287 1.00 92.00 130 ILE A CA 1
ATOM 1114 C C . ILE A 1 130 ? -11.195 7.298 1.204 1.00 92.00 130 ILE A C 1
ATOM 1116 O O . ILE A 1 130 ? -10.831 6.828 0.128 1.00 92.00 130 ILE A O 1
ATOM 1120 N N . GLN A 1 131 ? -11.112 8.607 1.459 1.00 92.00 131 GLN A N 1
ATOM 1121 C CA . GLN A 1 131 ? -10.501 9.551 0.517 1.00 92.00 131 GLN A CA 1
ATOM 1122 C C . GLN A 1 131 ? -9.012 9.253 0.332 1.00 92.00 131 GLN A C 1
ATOM 1124 O O . GLN A 1 131 ? -8.567 9.139 -0.810 1.00 92.00 131 GLN A O 1
ATOM 1129 N N . HIS A 1 132 ? -8.275 9.023 1.424 1.00 90.44 132 HIS A N 1
ATOM 1130 C CA . HIS A 1 132 ? -6.878 8.589 1.350 1.00 90.44 132 HIS A CA 1
ATOM 1131 C C . HIS A 1 132 ? -6.726 7.283 0.559 1.00 90.44 132 HIS A C 1
ATOM 1133 O O . HIS A 1 132 ? -5.879 7.202 -0.333 1.00 90.44 132 HIS A O 1
ATOM 1139 N N . ALA A 1 133 ? -7.567 6.281 0.822 1.00 91.44 133 ALA A N 1
ATOM 1140 C CA . ALA A 1 133 ? -7.515 5.000 0.121 1.00 91.44 133 ALA A CA 1
ATOM 1141 C C . ALA A 1 133 ? -7.835 5.138 -1.376 1.00 91.44 133 ALA A C 1
ATOM 1143 O O . ALA A 1 133 ? -7.159 4.532 -2.209 1.00 91.44 133 ALA A O 1
ATOM 1144 N N . LYS A 1 134 ? -8.816 5.975 -1.741 1.00 91.44 134 LYS A N 1
ATOM 1145 C CA . LYS A 1 134 ? -9.159 6.262 -3.143 1.00 91.44 134 LYS A CA 1
ATOM 1146 C C . LYS A 1 134 ? -8.014 6.947 -3.874 1.00 91.44 134 LYS A C 1
ATOM 1148 O O . LYS A 1 134 ? -7.661 6.513 -4.963 1.00 91.44 134 LYS A O 1
ATOM 1153 N N . ILE A 1 135 ? -7.410 7.972 -3.271 1.00 88.69 135 ILE A N 1
ATOM 1154 C CA . ILE A 1 135 ? -6.240 8.661 -3.833 1.00 88.69 135 ILE A CA 1
ATOM 1155 C C . ILE A 1 135 ? -5.115 7.649 -4.054 1.00 88.69 135 ILE A C 1
ATOM 1157 O O . ILE A 1 135 ? -4.593 7.550 -5.160 1.00 88.69 135 ILE A O 1
ATOM 1161 N N . ASN A 1 136 ? -4.787 6.839 -3.047 1.00 86.56 136 ASN A N 1
ATOM 1162 C CA . ASN A 1 136 ? -3.738 5.833 -3.188 1.00 86.56 136 ASN A CA 1
ATOM 1163 C C . ASN A 1 136 ? -4.064 4.791 -4.266 1.00 86.56 136 ASN A C 1
ATOM 1165 O O . ASN A 1 136 ? -3.184 4.435 -5.038 1.00 86.56 136 ASN A O 1
ATOM 1169 N N . THR A 1 137 ? -5.314 4.347 -4.372 1.00 86.25 137 THR A N 1
ATOM 1170 C CA . THR A 1 137 ? -5.734 3.385 -5.403 1.00 86.25 137 THR A CA 1
ATOM 1171 C C . THR A 1 137 ? -5.626 3.982 -6.807 1.00 86.25 137 THR A C 1
ATOM 1173 O O . THR A 1 137 ? -5.065 3.346 -7.694 1.00 86.25 137 THR A O 1
ATOM 1176 N N . ILE A 1 138 ? -6.114 5.212 -7.004 1.00 84.12 138 ILE A N 1
ATOM 1177 C CA . ILE A 1 138 ? -6.106 5.901 -8.303 1.00 84.12 138 ILE A CA 1
ATOM 1178 C C . ILE A 1 138 ? -4.681 6.208 -8.753 1.00 84.12 138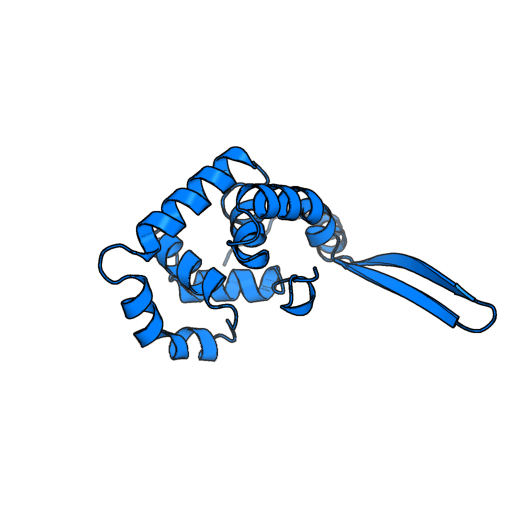 ILE A C 1
ATOM 1180 O O . ILE A 1 138 ? -4.342 5.977 -9.908 1.00 84.12 138 ILE A O 1
ATOM 1184 N N . TYR A 1 139 ? -3.854 6.747 -7.857 1.00 80.25 139 TYR A N 1
ATOM 1185 C CA . TYR A 1 139 ? -2.533 7.231 -8.240 1.00 80.25 139 TYR A CA 1
ATOM 1186 C C . TYR A 1 139 ? -1.466 6.154 -8.238 1.00 80.25 139 TYR A C 1
ATOM 1188 O O . TYR A 1 139 ? -0.505 6.309 -8.973 1.00 80.25 139 TYR A O 1
ATOM 1196 N N . ASN A 1 140 ? -1.582 5.116 -7.408 1.00 76.44 140 ASN A N 1
ATOM 1197 C CA . ASN A 1 140 ? -0.512 4.129 -7.277 1.00 76.44 140 ASN A CA 1
ATOM 1198 C C . ASN A 1 140 ? -0.811 2.810 -7.982 1.00 76.44 140 ASN A C 1
ATOM 1200 O O . ASN A 1 140 ? 0.092 1.987 -8.076 1.00 76.44 140 ASN A O 1
ATOM 1204 N N . CYS A 1 141 ? -2.062 2.556 -8.384 1.00 71.44 141 CYS A N 1
ATOM 1205 C CA . CYS A 1 141 ? -2.527 1.281 -8.949 1.00 71.44 141 CYS A CA 1
ATOM 1206 C C . CYS A 1 141 ? -2.198 0.022 -8.113 1.00 71.44 141 CYS A C 1
ATOM 1208 O O . CYS A 1 141 ? -2.467 -1.081 -8.572 1.00 71.44 141 CYS A O 1
ATOM 1210 N N . LEU A 1 142 ? -1.662 0.187 -6.893 1.00 75.94 142 LEU A N 1
ATOM 1211 C CA . LEU A 1 142 ? -1.206 -0.858 -5.972 1.00 75.94 142 LEU A CA 1
ATOM 1212 C C . LEU A 1 142 ? -0.331 -1.909 -6.687 1.00 75.94 142 LEU A C 1
ATOM 1214 O O . LEU A 1 142 ? -0.800 -3.002 -7.005 1.00 75.94 142 LEU A O 1
ATOM 1218 N N . PRO A 1 143 ? 0.942 -1.568 -6.960 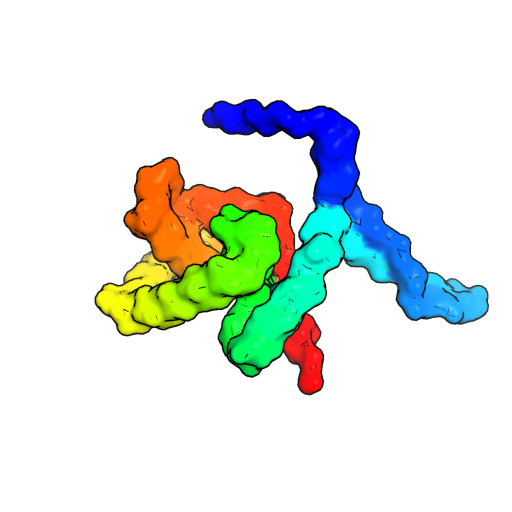1.00 72.06 143 PRO A N 1
ATOM 1219 C CA . PRO A 1 143 ? 1.756 -2.223 -7.983 1.00 72.06 143 PRO A CA 1
ATOM 1220 C C . PRO A 1 143 ? 2.188 -3.654 -7.631 1.00 72.06 143 PRO A C 1
ATOM 1222 O O . PRO A 1 143 ? 2.668 -4.383 -8.498 1.00 72.06 143 PRO A O 1
ATOM 1225 N N . PHE A 1 144 ? 2.031 -4.086 -6.379 1.00 72.56 144 PHE A N 1
ATOM 1226 C CA . PHE A 1 144 ? 2.364 -5.437 -5.950 1.00 72.56 144 PHE A CA 1
ATOM 1227 C C . PHE A 1 144 ? 1.120 -6.315 -5.879 1.00 72.56 144 PHE A C 1
ATOM 1229 O O . PHE A 1 144 ? 0.172 -6.050 -5.141 1.00 72.56 144 PHE A O 1
ATOM 1236 N N . VAL A 1 145 ? 1.162 -7.433 -6.592 1.00 72.56 145 VAL A N 1
ATOM 1237 C CA . VAL A 1 145 ? 0.145 -8.484 -6.511 1.00 72.56 145 VAL A CA 1
ATOM 1238 C C . VAL A 1 145 ? 0.684 -9.672 -5.721 1.00 72.56 145 VAL A C 1
ATOM 1240 O O . VAL A 1 145 ? 1.893 -9.854 -5.606 1.00 72.56 145 VAL A O 1
ATOM 1243 N N . VAL A 1 146 ? -0.210 -10.518 -5.199 1.00 57.09 146 VAL A N 1
ATOM 1244 C CA . VAL A 1 146 ? 0.128 -11.691 -4.362 1.00 57.09 146 VAL A CA 1
ATOM 1245 C C . VAL A 1 146 ? 1.197 -12.598 -4.999 1.00 57.09 146 VAL A C 1
ATOM 1247 O O . VAL A 1 146 ? 1.974 -13.215 -4.280 1.00 57.09 146 VAL A O 1
ATOM 1250 N N . LYS A 1 147 ? 1.304 -12.622 -6.336 1.00 51.59 147 LYS A N 1
ATOM 1251 C CA . LYS A 1 147 ? 2.335 -13.372 -7.078 1.00 51.59 147 LYS A CA 1
ATOM 1252 C C . LYS A 1 147 ? 3.775 -12.892 -6.842 1.00 51.59 147 LYS A C 1
ATOM 1254 O O . LYS A 1 147 ? 4.690 -13.668 -7.086 1.00 51.59 147 LYS A O 1
ATOM 1259 N N . ASN A 1 148 ? 3.973 -11.674 -6.336 1.00 53.22 148 ASN A N 1
ATOM 1260 C CA . ASN A 1 148 ? 5.294 -11.141 -5.978 1.00 53.22 148 ASN A CA 1
ATOM 1261 C C . ASN A 1 148 ? 5.813 -11.727 -4.651 1.00 53.22 148 ASN A C 1
ATOM 1263 O O . ASN A 1 148 ? 6.927 -11.426 -4.238 1.00 53.22 148 ASN A O 1
ATOM 1267 N N . LYS A 1 149 ? 5.018 -12.589 -3.997 1.00 49.03 149 LYS A N 1
ATOM 1268 C CA . LYS A 1 149 ? 5.453 -13.498 -2.934 1.00 49.03 149 LYS A CA 1
ATOM 1269 C C . LYS A 1 149 ? 5.940 -14.818 -3.550 1.00 49.03 149 LYS A C 1
ATOM 1271 O O . LYS A 1 149 ? 5.265 -15.839 -3.468 1.00 49.03 149 LYS A O 1
ATOM 1276 N N . LYS A 1 150 ? 7.082 -14.793 -4.223 1.00 44.00 150 LYS A N 1
ATOM 1277 C CA . LYS A 1 150 ? 7.903 -15.981 -4.504 1.00 44.00 150 LYS A CA 1
ATOM 1278 C C . LYS A 1 150 ? 9.321 -15.620 -4.059 1.00 44.00 150 LYS A C 1
ATOM 1280 O O . LYS A 1 150 ? 9.737 -14.506 -4.350 1.00 44.00 150 LYS A O 1
ATOM 1285 N N . GLN A 1 151 ? 10.109 -16.460 -3.407 1.00 41.62 151 GLN A N 1
ATOM 1286 C CA . GLN A 1 151 ? 9.947 -17.766 -2.771 1.00 41.62 151 GLN A CA 1
ATOM 1287 C C . GLN A 1 151 ? 11.179 -17.919 -1.874 1.00 41.62 151 GLN A C 1
ATOM 1289 O O . GLN A 1 151 ? 12.240 -17.400 -2.290 1.00 41.62 151 GLN A O 1
#

Sequence (151 aa):
MIFSYRDEKTHKEQYAWNAKVESEDEYTQMILLTWVQYDQYIQQTMQISAMWNHQIDANLIYVALRYSCKGNINETFEVLFEFEQWKFRNDNEQNYKKRIDEFLKGRCCNHNVNLFCVLLSEKYKMQTAIQHAKINTIYNCLPFVVKNKKQ

pLDDT: mean 86.72, std 13.72, range [32.88, 97.44]